Protein AF-C3X3L2-F1 (afdb_monomer_lite)

Structure (mmCIF, N/CA/C/O backbone):
data_AF-C3X3L2-F1
#
_entry.id   AF-C3X3L2-F1
#
loop_
_atom_site.group_PDB
_atom_site.id
_atom_site.type_symbol
_atom_site.label_atom_id
_atom_site.label_alt_id
_atom_site.label_comp_id
_atom_site.label_asym_id
_atom_site.label_entity_id
_atom_site.label_seq_id
_atom_site.pdbx_PDB_ins_code
_atom_site.Cartn_x
_atom_site.Cartn_y
_atom_site.Cartn_z
_atom_site.occupancy
_atom_site.B_iso_or_equiv
_atom_site.auth_seq_id
_atom_site.auth_comp_id
_atom_site.auth_asym_id
_atom_site.auth_atom_id
_atom_site.pdbx_PDB_model_num
ATOM 1 N N . MET A 1 1 ? 3.401 -9.450 -0.710 1.00 69.38 1 MET A N 1
ATOM 2 C CA . MET A 1 1 ? 2.490 -8.282 -0.633 1.00 69.38 1 MET A CA 1
ATOM 3 C C . MET A 1 1 ? 1.209 -8.579 0.137 1.00 69.38 1 MET A C 1
ATOM 5 O O . MET A 1 1 ? 0.972 -7.884 1.108 1.00 69.38 1 MET A O 1
ATOM 9 N N . ILE A 1 2 ? 0.435 -9.623 -0.189 1.00 72.56 2 ILE A N 1
ATOM 10 C CA . ILE A 1 2 ? -0.753 -10.005 0.613 1.00 72.56 2 ILE A CA 1
ATOM 11 C C . ILE A 1 2 ? -0.390 -10.245 2.094 1.00 72.56 2 ILE A C 1
ATOM 13 O O . ILE A 1 2 ? -1.068 -9.756 2.991 1.00 72.56 2 ILE A O 1
ATOM 17 N N . SER A 1 3 ? 0.743 -10.911 2.351 1.00 84.94 3 SER A N 1
ATOM 18 C CA . SER A 1 3 ? 1.272 -11.110 3.709 1.00 84.94 3 SER A CA 1
ATOM 19 C C . SER A 1 3 ? 1.604 -9.808 4.447 1.00 84.94 3 SER A C 1
ATOM 21 O O . SER A 1 3 ? 1.405 -9.736 5.651 1.00 84.94 3 SER A O 1
ATOM 23 N N . LEU A 1 4 ? 2.060 -8.773 3.730 1.00 88.81 4 LEU A N 1
ATOM 24 C CA . LEU A 1 4 ? 2.392 -7.466 4.303 1.00 88.81 4 LEU A CA 1
ATOM 25 C C . LEU A 1 4 ? 1.130 -6.736 4.770 1.00 88.81 4 LEU A C 1
ATOM 27 O O . LEU A 1 4 ? 1.105 -6.190 5.864 1.00 88.81 4 LEU A O 1
ATOM 31 N N . ILE A 1 5 ? 0.077 -6.731 3.950 1.00 89.62 5 ILE A N 1
ATOM 32 C CA . ILE A 1 5 ? -1.176 -6.043 4.288 1.00 89.62 5 ILE A CA 1
ATOM 33 C C . ILE A 1 5 ? -1.805 -6.680 5.531 1.00 89.62 5 ILE A C 1
ATOM 35 O O . ILE A 1 5 ? -2.207 -5.964 6.443 1.00 89.62 5 ILE A O 1
ATOM 39 N N . ALA A 1 6 ? -1.840 -8.014 5.599 1.00 90.62 6 ALA A N 1
ATOM 40 C CA . ALA A 1 6 ? -2.350 -8.727 6.768 1.00 90.62 6 ALA A CA 1
ATOM 41 C C . ALA A 1 6 ? -1.526 -8.438 8.037 1.00 90.62 6 ALA A C 1
ATOM 43 O O . ALA A 1 6 ? -2.105 -8.168 9.086 1.00 90.62 6 ALA A O 1
ATOM 44 N N . GLU A 1 7 ? -0.193 -8.431 7.929 1.00 94.25 7 GLU A N 1
ATOM 45 C CA . GLU A 1 7 ? 0.711 -8.074 9.032 1.00 94.25 7 GLU A CA 1
ATOM 46 C C . GLU A 1 7 ? 0.433 -6.658 9.558 1.00 94.25 7 GLU A C 1
ATOM 48 O O . GLU A 1 7 ? 0.350 -6.446 10.765 1.00 94.25 7 GLU A O 1
ATOM 53 N N . LEU A 1 8 ? 0.256 -5.682 8.663 1.00 91.62 8 LEU A N 1
ATOM 54 C CA . LEU A 1 8 ? 0.014 -4.290 9.043 1.00 91.62 8 LEU A CA 1
ATOM 55 C C . LEU A 1 8 ? -1.386 -4.084 9.642 1.00 91.62 8 LEU A C 1
ATOM 57 O O . LEU A 1 8 ? -1.514 -3.331 10.608 1.00 91.62 8 LEU A O 1
ATOM 61 N N . LYS A 1 9 ? -2.416 -4.777 9.133 1.00 91.75 9 LYS A N 1
ATOM 62 C CA . LYS A 1 9 ? -3.760 -4.782 9.742 1.00 91.75 9 LYS A CA 1
ATOM 63 C C . LYS A 1 9 ? -3.700 -5.220 11.207 1.00 91.75 9 LYS A C 1
ATOM 65 O O . LYS A 1 9 ? -4.214 -4.519 12.074 1.00 91.75 9 LYS A O 1
ATOM 70 N N . ASP A 1 10 ? -3.032 -6.342 11.474 1.00 92.88 10 ASP A N 1
ATOM 71 C CA . ASP A 1 10 ? -2.905 -6.912 12.821 1.00 92.88 10 ASP A CA 1
ATOM 72 C C . ASP A 1 10 ? -2.055 -6.023 13.744 1.00 92.88 10 ASP A C 1
ATOM 74 O O . ASP A 1 10 ? -2.492 -5.651 14.832 1.00 92.88 10 ASP A O 1
ATOM 78 N N . LYS A 1 11 ? -0.882 -5.582 13.267 1.00 93.44 11 LYS A N 1
ATOM 79 C CA . LYS A 1 11 ? 0.059 -4.743 14.030 1.00 93.44 11 LYS A CA 1
ATOM 80 C C . LYS A 1 11 ? -0.561 -3.426 14.502 1.00 93.44 11 LYS A C 1
ATOM 82 O O . LYS A 1 11 ? -0.259 -2.977 15.607 1.00 93.44 11 LYS A O 1
ATOM 87 N N . TYR A 1 12 ? -1.373 -2.785 13.661 1.00 90.81 12 TYR A N 1
ATOM 88 C CA . TYR A 1 12 ? -1.914 -1.450 13.935 1.00 90.81 12 TYR A CA 1
ATOM 89 C C . TYR A 1 12 ? -3.390 -1.445 14.347 1.00 90.81 12 TYR A C 1
ATOM 91 O O . TYR A 1 12 ? -3.882 -0.402 14.778 1.00 90.81 12 TYR A O 1
ATOM 99 N N . GLY A 1 13 ? -4.087 -2.581 14.255 1.00 91.75 13 GLY A N 1
ATOM 100 C CA . GLY A 1 13 ? -5.504 -2.688 14.605 1.00 91.75 13 GLY A CA 1
ATOM 101 C C . GLY A 1 13 ? -6.406 -1.812 13.732 1.00 91.75 13 GLY A C 1
ATOM 102 O O . GLY A 1 13 ? -7.332 -1.192 14.253 1.00 91.75 13 GLY A O 1
ATOM 103 N N . ILE A 1 14 ? -6.109 -1.726 12.433 1.00 89.94 14 ILE A N 1
ATOM 104 C CA . ILE A 1 14 ? -6.866 -0.933 11.449 1.00 89.94 14 ILE A CA 1
ATOM 105 C C . ILE A 1 14 ? -7.349 -1.804 10.291 1.00 89.94 14 ILE A C 1
ATOM 107 O O . ILE A 1 14 ? -6.741 -2.832 9.975 1.00 89.94 14 ILE A O 1
ATOM 111 N N . GLU A 1 15 ? -8.382 -1.347 9.588 1.00 94.06 15 GLU A N 1
ATOM 112 C CA . GLU A 1 15 ? -8.710 -1.883 8.272 1.00 94.06 15 GLU A CA 1
ATOM 113 C C . GLU A 1 15 ? -7.834 -1.240 7.185 1.00 94.06 15 GLU A C 1
ATOM 115 O O . GLU A 1 15 ? -7.571 -0.036 7.153 1.00 94.06 15 GLU A O 1
ATOM 120 N N . ILE A 1 16 ? -7.401 -2.083 6.249 1.00 93.56 16 ILE A N 1
ATOM 121 C CA . ILE A 1 16 ? -6.736 -1.680 5.008 1.00 93.56 16 ILE A CA 1
ATOM 122 C C . ILE A 1 16 ? -7.638 -2.122 3.861 1.00 93.56 16 ILE A C 1
ATOM 124 O O . ILE A 1 16 ? -7.835 -3.322 3.637 1.00 93.56 16 ILE A O 1
ATOM 128 N N . ILE A 1 17 ? -8.208 -1.147 3.163 1.00 94.19 17 ILE A N 1
ATOM 129 C CA . ILE A 1 17 ? -9.165 -1.337 2.079 1.00 94.19 17 ILE A CA 1
ATOM 130 C C . ILE A 1 17 ? -8.404 -1.311 0.757 1.00 94.19 17 ILE A C 1
ATOM 132 O O . ILE A 1 17 ? -7.882 -0.282 0.330 1.00 94.19 17 ILE A O 1
ATOM 136 N N . GLU A 1 18 ? -8.355 -2.456 0.088 1.00 94.00 18 GLU A N 1
ATOM 137 C CA . GLU A 1 18 ? -7.692 -2.598 -1.206 1.00 94.00 18 GLU A CA 1
ATOM 138 C C . GLU A 1 18 ? -8.644 -2.206 -2.345 1.00 94.00 18 GLU A C 1
ATOM 140 O O . GLU A 1 18 ? -9.583 -2.937 -2.690 1.00 94.00 18 GLU A O 1
ATOM 145 N N . GLY A 1 19 ? -8.386 -1.048 -2.950 1.00 92.81 19 GLY A N 1
ATOM 146 C CA . GLY A 1 19 ? -9.080 -0.559 -4.134 1.00 92.81 19 GLY A CA 1
ATOM 147 C C . GLY A 1 19 ? -8.925 -1.509 -5.321 1.00 92.81 19 GLY A C 1
ATOM 148 O O . GLY A 1 19 ? -7.940 -2.237 -5.453 1.00 92.81 19 GLY A O 1
ATOM 149 N N . GLU A 1 20 ? -9.915 -1.520 -6.212 1.00 92.81 20 GLU A N 1
ATOM 150 C CA . GLU A 1 20 ? -9.960 -2.487 -7.314 1.00 92.81 20 GLU A CA 1
ATOM 151 C C . GLU A 1 20 ? -8.761 -2.372 -8.261 1.00 92.81 20 GLU A C 1
ATOM 153 O O . GLU A 1 20 ? -8.166 -3.390 -8.612 1.00 92.81 20 GLU A O 1
ATOM 158 N N . ARG A 1 21 ? -8.342 -1.144 -8.590 1.00 91.00 21 ARG A N 1
ATOM 159 C CA . ARG A 1 21 ? -7.161 -0.906 -9.432 1.00 91.00 21 ARG A CA 1
ATOM 160 C C . ARG A 1 21 ? -5.872 -1.410 -8.783 1.00 91.00 21 ARG A C 1
ATOM 162 O O . ARG A 1 21 ? -5.079 -2.072 -9.442 1.00 91.00 21 ARG A O 1
ATOM 169 N N . PHE A 1 22 ? -5.720 -1.212 -7.471 1.00 93.81 22 PHE A N 1
ATOM 170 C CA . PHE A 1 22 ? -4.588 -1.760 -6.724 1.00 93.81 22 PHE A CA 1
ATOM 171 C C . PHE A 1 22 ? -4.561 -3.287 -6.767 1.00 93.81 22 PHE A C 1
ATOM 173 O O . PHE A 1 22 ? -3.527 -3.866 -7.098 1.00 93.81 22 P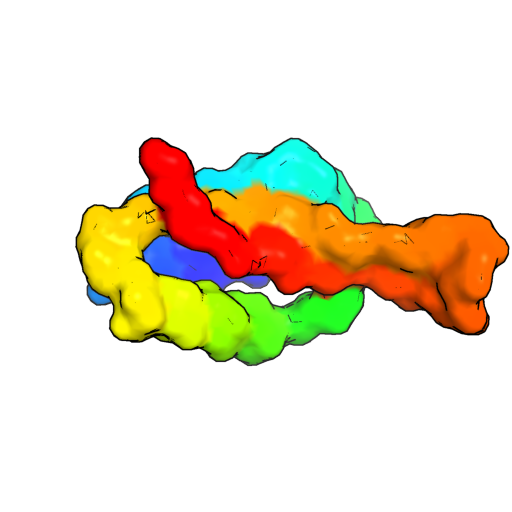HE A O 1
ATOM 180 N N . LYS A 1 23 ? -5.701 -3.946 -6.523 1.00 92.44 23 LYS A N 1
ATOM 181 C CA . LYS A 1 23 ? -5.797 -5.409 -6.634 1.00 92.44 23 LYS A CA 1
ATOM 182 C C . LYS A 1 23 ? -5.407 -5.877 -8.032 1.00 92.44 23 LYS A C 1
ATOM 184 O O . LYS A 1 23 ? -4.602 -6.792 -8.161 1.00 92.44 23 LYS A O 1
ATOM 189 N N . GLN A 1 24 ? -5.929 -5.242 -9.079 1.00 92.19 24 GLN A N 1
ATOM 190 C CA . GLN A 1 24 ? -5.598 -5.602 -10.459 1.00 92.19 24 GLN A CA 1
ATOM 191 C C . GLN A 1 24 ? -4.106 -5.405 -10.768 1.00 92.19 24 GLN A C 1
ATOM 193 O O . GLN A 1 24 ? -3.485 -6.304 -11.336 1.00 92.19 24 GLN A O 1
ATOM 198 N N . ALA A 1 25 ? -3.507 -4.281 -10.370 1.00 91.69 25 ALA A N 1
ATOM 199 C CA . ALA A 1 25 ? -2.079 -4.026 -10.560 1.00 91.69 25 ALA A CA 1
ATOM 200 C C . ALA A 1 25 ? -1.208 -5.043 -9.806 1.00 91.69 25 ALA A C 1
ATOM 202 O O . ALA A 1 25 ? -0.216 -5.532 -10.352 1.00 91.69 25 ALA A O 1
ATOM 203 N N . LEU A 1 26 ? -1.614 -5.410 -8.587 1.00 90.81 26 LEU A N 1
ATOM 204 C CA . LEU A 1 26 ? -0.961 -6.423 -7.765 1.00 90.81 26 LEU A CA 1
ATOM 205 C C . LEU A 1 26 ? -1.028 -7.816 -8.411 1.00 90.81 26 LEU A C 1
ATOM 207 O O . LEU A 1 26 ? 0.008 -8.453 -8.591 1.00 90.81 26 LEU A O 1
ATOM 211 N N . TYR A 1 27 ? -2.224 -8.279 -8.790 1.00 90.25 27 TYR A N 1
ATOM 212 C CA . TYR A 1 27 ? -2.422 -9.599 -9.403 1.00 90.25 27 TYR A CA 1
ATOM 213 C C . TYR A 1 27 ? -1.720 -9.733 -10.756 1.00 90.25 27 TYR A C 1
ATOM 215 O O . TYR A 1 27 ? -1.191 -10.797 -11.069 1.00 90.25 27 TYR A O 1
ATOM 223 N N . ASN A 1 28 ? -1.676 -8.654 -11.539 1.00 90.88 28 ASN A N 1
ATOM 224 C CA . ASN A 1 28 ? -1.027 -8.640 -12.849 1.00 90.88 28 ASN A CA 1
ATOM 225 C C . ASN A 1 28 ? 0.490 -8.390 -12.778 1.00 90.88 28 ASN A C 1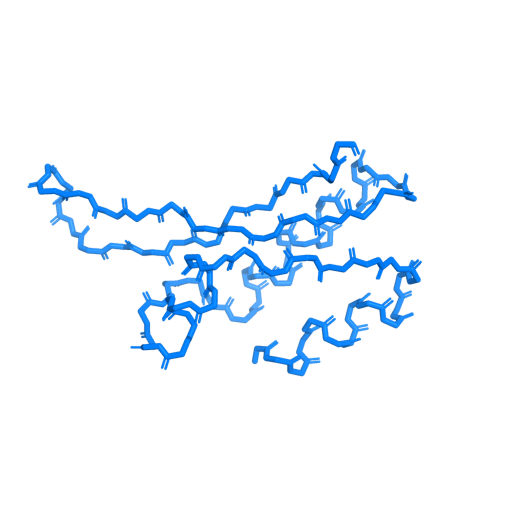
ATOM 227 O O . ASN A 1 28 ? 1.125 -8.283 -13.827 1.00 90.88 28 ASN A O 1
ATOM 231 N N . GLY A 1 29 ? 1.072 -8.247 -11.579 1.00 88.50 29 GLY A N 1
ATOM 232 C CA . GLY A 1 29 ? 2.502 -7.977 -11.404 1.00 88.50 29 GLY A CA 1
ATOM 233 C C . GLY A 1 29 ? 2.959 -6.641 -12.001 1.00 88.50 29 GLY A C 1
ATOM 234 O O . GLY A 1 29 ? 4.115 -6.512 -12.390 1.00 88.50 29 GLY A O 1
ATOM 235 N N . ARG A 1 30 ? 2.050 -5.665 -12.118 1.00 90.88 30 ARG A N 1
ATOM 236 C CA . ARG A 1 30 ? 2.323 -4.339 -12.700 1.00 90.88 30 ARG A CA 1
ATOM 237 C C . ARG A 1 30 ? 2.730 -3.299 -11.667 1.00 90.88 30 ARG A C 1
ATOM 239 O O . ARG A 1 30 ? 3.198 -2.236 -12.055 1.00 90.88 30 ARG A O 1
ATOM 246 N N . LEU A 1 31 ? 2.523 -3.586 -10.380 1.00 93.50 31 LEU A N 1
ATOM 247 C CA . LEU A 1 31 ? 2.843 -2.648 -9.314 1.00 93.50 31 LEU A CA 1
ATOM 248 C C . LEU A 1 31 ? 4.348 -2.346 -9.317 1.00 93.50 31 LEU A C 1
ATOM 250 O O . LEU A 1 31 ? 5.163 -3.257 -9.184 1.00 93.50 31 LEU A O 1
ATOM 254 N N . THR A 1 32 ? 4.704 -1.073 -9.460 1.00 92.81 32 THR A N 1
ATOM 255 C CA . THR A 1 32 ? 6.106 -0.633 -9.452 1.00 92.81 32 THR A CA 1
ATOM 256 C C . THR A 1 32 ? 6.668 -0.465 -8.045 1.00 92.81 32 THR A C 1
ATOM 258 O O . THR A 1 32 ? 7.885 -0.461 -7.883 1.00 92.81 32 THR A O 1
ATOM 261 N N . ASP A 1 33 ? 5.812 -0.338 -7.026 1.00 93.31 33 ASP A N 1
ATOM 262 C CA . ASP A 1 33 ? 6.273 -0.300 -5.638 1.00 93.31 33 ASP A CA 1
ATOM 263 C C . ASP A 1 33 ? 6.895 -1.629 -5.217 1.00 93.31 33 ASP A C 1
ATOM 265 O O . ASP A 1 33 ? 6.305 -2.704 -5.370 1.00 93.31 33 ASP A O 1
ATOM 269 N N . THR A 1 34 ? 8.060 -1.537 -4.584 1.00 92.62 34 THR A N 1
ATOM 270 C CA . THR A 1 34 ? 8.615 -2.651 -3.823 1.00 92.62 34 THR A CA 1
ATOM 271 C C . THR A 1 34 ? 7.795 -2.895 -2.556 1.00 92.62 34 THR A C 1
ATOM 273 O O . THR A 1 34 ? 7.016 -2.055 -2.097 1.00 92.62 34 THR A O 1
ATOM 276 N N . GLN A 1 35 ? 7.992 -4.062 -1.941 1.00 91.62 35 GLN A N 1
ATOM 277 C CA . GLN A 1 35 ? 7.336 -4.379 -0.673 1.00 91.62 35 GLN A CA 1
ATOM 278 C C . GLN A 1 35 ? 7.699 -3.391 0.445 1.00 91.62 35 GLN A C 1
ATOM 280 O O . GLN A 1 35 ? 6.826 -3.042 1.237 1.00 91.62 35 GLN A O 1
ATOM 285 N N . ASP A 1 36 ? 8.950 -2.929 0.481 1.00 93.81 36 ASP A N 1
ATOM 286 C CA . ASP A 1 36 ? 9.427 -1.971 1.481 1.00 93.81 36 ASP A CA 1
ATOM 287 C C . ASP A 1 36 ? 8.824 -0.582 1.245 1.00 93.81 36 ASP A C 1
ATOM 289 O O . ASP A 1 36 ? 8.296 0.019 2.174 1.00 93.81 36 ASP A O 1
ATOM 293 N N . GLN A 1 37 ? 8.763 -0.121 -0.011 1.00 94.69 37 GLN A N 1
ATOM 294 C CA . GLN A 1 37 ? 8.101 1.145 -0.355 1.00 94.69 37 GLN A CA 1
ATOM 295 C C . GLN A 1 37 ? 6.617 1.136 0.023 1.00 94.69 37 GLN A C 1
ATOM 297 O O . GLN A 1 37 ? 6.101 2.116 0.563 1.00 94.69 37 GLN A O 1
ATOM 302 N N . LEU A 1 38 ? 5.923 0.021 -0.231 1.00 94.00 38 LEU A N 1
ATOM 303 C CA . LEU A 1 38 ? 4.524 -0.125 0.155 1.00 94.00 38 LEU A CA 1
ATOM 304 C C . LEU A 1 38 ? 4.357 -0.091 1.682 1.00 94.00 38 LEU A C 1
ATOM 306 O O . LEU A 1 38 ? 3.442 0.571 2.173 1.00 94.00 38 LEU A O 1
ATOM 310 N N . ARG A 1 39 ? 5.244 -0.764 2.430 1.00 95.06 39 ARG A N 1
ATOM 311 C CA . ARG A 1 39 ? 5.255 -0.737 3.901 1.00 95.06 39 ARG A CA 1
ATOM 312 C C . ARG A 1 39 ? 5.447 0.688 4.414 1.00 95.06 39 ARG A C 1
ATOM 314 O O . ARG A 1 39 ? 4.617 1.152 5.191 1.00 95.06 39 ARG A O 1
ATOM 321 N N . ASP A 1 40 ? 6.469 1.386 3.930 1.00 95.81 40 ASP A N 1
ATOM 322 C CA . ASP A 1 40 ? 6.809 2.742 4.368 1.00 95.81 40 ASP A CA 1
ATOM 323 C C . ASP A 1 40 ? 5.655 3.716 4.128 1.00 95.81 40 ASP A C 1
ATOM 325 O O . ASP A 1 40 ? 5.284 4.479 5.021 1.00 95.81 40 ASP A O 1
ATOM 329 N N . LYS A 1 41 ? 5.023 3.664 2.948 1.00 95.19 41 LYS A N 1
ATOM 330 C CA . LYS A 1 41 ? 3.870 4.520 2.638 1.00 95.19 41 LYS A CA 1
ATOM 331 C C . LYS A 1 41 ? 2.679 4.241 3.565 1.00 95.19 41 LYS A C 1
ATOM 333 O O . LYS A 1 41 ? 1.995 5.182 3.973 1.00 95.19 41 LYS A O 1
ATOM 338 N N . ILE A 1 42 ? 2.417 2.972 3.892 1.00 93.81 42 ILE A N 1
ATOM 339 C CA . ILE A 1 42 ? 1.324 2.592 4.798 1.00 93.81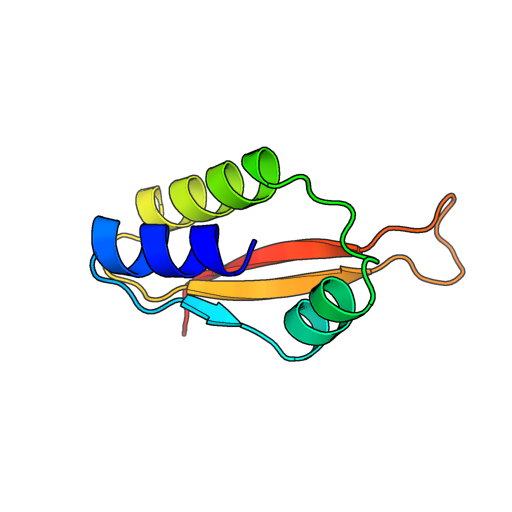 42 ILE A CA 1
ATOM 340 C C . ILE A 1 42 ? 1.627 3.080 6.216 1.00 93.81 42 ILE A C 1
ATOM 342 O O . ILE A 1 42 ? 0.807 3.779 6.807 1.00 93.81 42 ILE A O 1
ATOM 346 N N . GLU A 1 43 ? 2.805 2.763 6.754 1.00 94.44 43 GLU A N 1
ATOM 347 C CA . GLU A 1 43 ? 3.193 3.168 8.109 1.00 94.44 43 GLU A CA 1
ATOM 348 C C . GLU A 1 43 ? 3.242 4.699 8.249 1.00 94.44 43 GLU A C 1
ATOM 350 O O . GLU A 1 43 ? 2.811 5.248 9.270 1.00 94.44 43 GLU A O 1
ATOM 355 N N . PHE A 1 44 ? 3.664 5.407 7.196 1.00 95.06 44 PHE A N 1
ATOM 356 C CA . PHE A 1 44 ? 3.592 6.863 7.125 1.00 95.06 44 PHE A CA 1
ATOM 357 C C . PHE A 1 44 ? 2.148 7.365 7.244 1.00 95.06 44 PHE A C 1
ATOM 359 O O . PHE A 1 44 ? 1.875 8.235 8.074 1.00 95.06 44 PHE A O 1
ATOM 366 N N . ALA A 1 45 ? 1.211 6.807 6.472 1.00 93.81 45 ALA A N 1
ATOM 367 C CA . ALA A 1 45 ? -0.197 7.200 6.531 1.00 93.81 45 ALA A CA 1
ATOM 368 C C . ALA A 1 45 ? -0.819 6.931 7.910 1.00 93.81 45 ALA A C 1
ATOM 370 O O . ALA A 1 45 ? -1.503 7.800 8.446 1.00 93.81 45 ALA A O 1
ATOM 371 N N . ILE A 1 46 ? -0.527 5.781 8.520 1.00 92.06 46 ILE A N 1
ATOM 372 C CA . ILE A 1 46 ? -1.015 5.421 9.862 1.00 92.06 46 ILE A CA 1
ATOM 373 C C . ILE A 1 46 ? -0.494 6.402 10.916 1.00 92.06 46 ILE A C 1
ATOM 375 O O . ILE A 1 46 ? -1.240 6.828 11.798 1.00 92.06 46 ILE A O 1
ATOM 379 N N . THR A 1 47 ? 0.777 6.793 10.808 1.0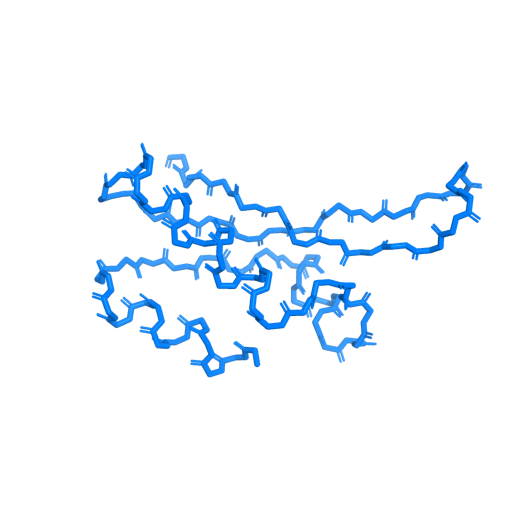0 92.69 47 THR A N 1
ATOM 380 C CA . THR A 1 47 ? 1.405 7.748 11.732 1.00 92.69 47 THR A CA 1
ATOM 381 C C . THR A 1 47 ? 0.747 9.128 11.650 1.00 92.69 47 THR A C 1
ATOM 383 O O . THR A 1 47 ? 0.548 9.777 12.677 1.00 92.69 47 THR A O 1
ATOM 386 N N . HIS A 1 48 ? 0.379 9.575 10.446 1.00 93.44 48 HIS A N 1
ATOM 387 C CA . HIS A 1 48 ? -0.233 10.891 10.224 1.00 93.44 48 HIS A CA 1
ATOM 388 C C . HIS A 1 48 ? -1.750 10.903 10.457 1.00 93.44 48 HIS A C 1
ATOM 390 O O . HIS A 1 48 ? -2.308 11.942 10.815 1.00 93.44 48 HIS A O 1
ATOM 396 N N . TYR A 1 49 ? -2.416 9.760 10.290 1.00 91.50 49 TYR A N 1
ATOM 397 C CA . TYR A 1 49 ? -3.859 9.594 10.462 1.00 91.50 49 TYR A CA 1
ATOM 398 C C . TYR A 1 49 ? -4.162 8.454 11.446 1.00 91.50 49 TYR A C 1
ATOM 400 O O . TYR A 1 49 ? -4.707 7.418 11.058 1.00 91.50 49 TYR A O 1
ATOM 408 N N . PRO A 1 50 ? -3.830 8.623 12.738 1.00 86.06 50 PRO A N 1
ATOM 409 C CA . PRO A 1 50 ? -4.028 7.573 13.726 1.00 86.06 50 PRO A CA 1
ATOM 410 C C . PRO A 1 50 ? -5.515 7.232 13.877 1.00 86.06 50 PRO A C 1
ATOM 412 O O . PRO A 1 50 ? -6.368 8.122 13.897 1.00 86.06 50 PRO A O 1
ATOM 415 N N . LYS A 1 51 ? -5.816 5.938 14.051 1.00 83.06 51 LYS A N 1
ATOM 416 C CA . LYS A 1 51 ? -7.178 5.384 14.221 1.00 83.06 51 LYS A CA 1
ATOM 417 C C . LYS A 1 51 ? -8.112 5.567 13.020 1.00 83.06 51 LYS A C 1
ATOM 419 O O . LYS A 1 51 ? -9.321 5.403 13.172 1.00 83.06 51 LYS A O 1
ATOM 424 N N . LYS A 1 52 ? -7.577 5.926 11.855 1.00 90.06 52 LYS A N 1
ATOM 425 C CA . LYS A 1 52 ? -8.321 5.860 10.602 1.00 90.06 52 LYS A CA 1
ATOM 426 C C . LYS A 1 52 ? -7.936 4.602 9.852 1.00 90.06 52 LYS A C 1
ATOM 428 O O . LYS A 1 52 ? -6.755 4.270 9.756 1.00 90.06 52 LYS A O 1
ATOM 433 N N . ASP A 1 53 ? -8.942 3.965 9.276 1.00 93.75 53 ASP A N 1
ATOM 434 C CA . ASP A 1 53 ? -8.714 2.973 8.241 1.00 93.75 53 ASP A CA 1
ATOM 435 C C . ASP A 1 53 ? -8.048 3.645 7.041 1.00 93.75 53 ASP A C 1
ATOM 437 O O . ASP A 1 53 ? -8.131 4.865 6.851 1.00 93.75 53 ASP A O 1
ATOM 441 N N . ILE A 1 54 ? -7.369 2.852 6.227 1.00 94.62 54 ILE A N 1
ATOM 442 C CA . ILE A 1 54 ? -6.634 3.348 5.066 1.00 94.62 54 ILE A CA 1
ATOM 443 C C . ILE A 1 54 ? -7.102 2.651 3.801 1.00 94.62 54 ILE A C 1
ATOM 445 O O . ILE A 1 54 ? -7.400 1.459 3.786 1.00 94.62 54 ILE A O 1
ATOM 449 N N . VAL A 1 55 ? -7.144 3.410 2.716 1.00 95.44 55 VAL A N 1
ATOM 450 C CA . VAL A 1 55 ? -7.477 2.933 1.379 1.00 95.44 55 VAL A CA 1
ATOM 451 C C . VAL A 1 55 ? -6.201 2.906 0.555 1.00 95.44 55 VAL A C 1
ATOM 453 O O . VAL A 1 55 ? -5.465 3.893 0.514 1.00 95.44 55 VAL A O 1
ATOM 456 N N . ILE A 1 56 ? -5.956 1.784 -0.117 1.00 95.19 56 ILE A N 1
ATOM 457 C CA . ILE A 1 56 ? -4.870 1.628 -1.083 1.00 95.19 56 ILE A CA 1
ATOM 458 C C . ILE A 1 56 ? -5.473 1.596 -2.484 1.00 95.19 56 ILE A C 1
ATOM 460 O O . ILE A 1 56 ? -6.299 0.742 -2.796 1.00 95.19 56 ILE A O 1
ATOM 464 N N . THR A 1 57 ? -5.048 2.509 -3.346 1.00 94.19 57 THR A N 1
ATOM 465 C CA . THR A 1 57 ? -5.363 2.516 -4.781 1.00 94.19 57 THR A CA 1
ATOM 466 C C . THR A 1 57 ? -4.069 2.591 -5.591 1.00 94.19 57 THR A C 1
ATOM 468 O O . THR A 1 57 ? -2.982 2.449 -5.033 1.00 94.19 57 THR A O 1
ATOM 471 N N . THR A 1 58 ? -4.161 2.802 -6.899 1.00 94.62 58 THR A N 1
ATOM 472 C CA . THR A 1 58 ? -3.012 3.020 -7.782 1.00 94.62 58 THR A CA 1
ATOM 473 C C . THR A 1 58 ? -3.122 4.334 -8.539 1.00 94.62 58 THR A C 1
ATOM 475 O O . THR A 1 58 ? -4.213 4.781 -8.903 1.00 94.62 58 THR A O 1
ATOM 478 N N . CYS A 1 59 ? -1.963 4.938 -8.779 1.00 92.81 59 CYS A N 1
ATOM 479 C CA . CYS A 1 59 ? -1.748 5.914 -9.833 1.00 92.81 59 CYS A CA 1
ATOM 480 C C . CYS A 1 59 ? -0.928 5.228 -10.924 1.00 92.81 59 CYS A C 1
ATOM 482 O O . CYS A 1 59 ? 0.095 4.601 -10.635 1.00 92.81 59 CYS A O 1
ATOM 484 N N . GLU A 1 60 ? -1.405 5.309 -12.158 1.00 91.94 60 GLU A N 1
ATOM 485 C CA . GLU A 1 60 ? -0.859 4.567 -13.289 1.00 91.94 60 GLU A CA 1
ATOM 486 C C . GLU A 1 60 ? -0.426 5.542 -14.374 1.00 91.94 60 GLU A C 1
ATOM 488 O O . GLU A 1 60 ? -1.062 6.579 -14.573 1.00 91.94 60 GLU A O 1
ATOM 493 N N . SER A 1 61 ? 0.662 5.199 -15.056 1.00 89.81 61 SER A N 1
ATOM 494 C CA . SER A 1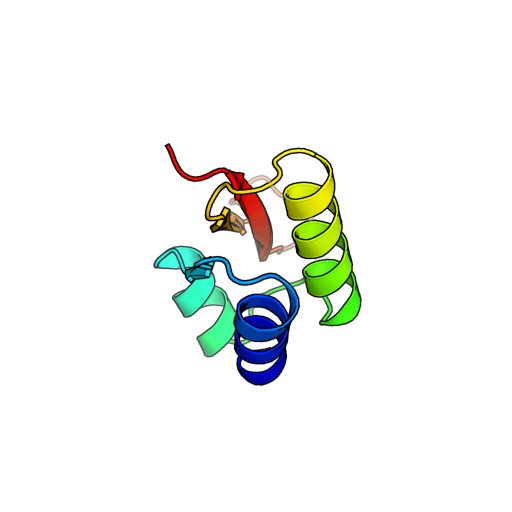 61 ? 1.125 5.913 -16.238 1.00 89.81 61 SER A CA 1
ATOM 495 C C . SER A 1 61 ? 0.044 5.903 -17.305 1.00 89.81 61 SER A C 1
ATOM 497 O O . SER A 1 61 ? -0.534 4.853 -17.601 1.00 89.81 61 SER A O 1
ATOM 499 N N . ASP A 1 62 ? -0.166 7.050 -17.926 1.00 88.56 62 ASP A N 1
ATOM 500 C CA . ASP A 1 62 ? -0.961 7.172 -19.136 1.00 88.56 62 ASP A CA 1
ATOM 501 C C . ASP A 1 62 ? -0.067 7.208 -20.387 1.00 88.56 62 ASP A C 1
ATOM 503 O O . ASP A 1 62 ? 1.155 7.056 -20.330 1.00 88.56 62 ASP A O 1
ATOM 507 N N . GLU A 1 63 ? -0.696 7.438 -21.534 1.00 89.44 63 GLU A N 1
ATOM 508 C CA . GLU A 1 63 ? -0.055 7.526 -22.850 1.00 89.44 63 GLU A CA 1
ATOM 509 C C . GLU A 1 63 ? 0.986 8.656 -22.952 1.00 89.44 63 GLU A C 1
ATOM 511 O O . GLU A 1 63 ? 1.788 8.673 -23.884 1.00 89.44 63 GLU A O 1
ATOM 516 N N . THR A 1 64 ? 0.978 9.607 -22.013 1.00 90.75 64 THR A N 1
ATOM 517 C CA . THR A 1 64 ? 1.883 10.766 -21.997 1.00 90.75 64 THR A CA 1
ATOM 518 C C . THR A 1 64 ? 3.113 10.542 -21.118 1.00 90.75 64 THR A C 1
ATOM 520 O O . THR A 1 64 ? 4.035 11.361 -21.115 1.00 90.75 64 THR A O 1
ATOM 523 N N . SER A 1 65 ? 3.148 9.434 -20.375 1.00 86.06 65 SER A N 1
ATOM 524 C CA . SER A 1 65 ? 4.222 9.131 -19.435 1.00 86.06 65 SER A CA 1
ATOM 525 C C . SER A 1 65 ? 5.486 8.645 -20.162 1.00 86.06 65 SER A C 1
ATOM 527 O O . SER A 1 65 ? 5.388 7.832 -21.082 1.00 86.06 65 SER A O 1
ATOM 529 N N . PRO A 1 66 ? 6.691 9.092 -19.752 1.00 87.69 66 PRO A N 1
ATOM 530 C CA . PRO A 1 66 ? 7.946 8.687 -20.393 1.00 87.69 66 PRO A CA 1
ATOM 531 C C . PRO A 1 66 ? 8.268 7.198 -20.198 1.00 87.69 66 PRO A C 1
ATOM 533 O O . PRO A 1 66 ? 8.990 6.616 -21.005 1.00 87.69 66 PRO A O 1
ATOM 536 N N . GLU A 1 67 ? 7.731 6.583 -19.144 1.00 86.81 67 GLU A N 1
ATOM 537 C CA . GLU A 1 67 ? 7.872 5.161 -18.841 1.00 86.81 67 GLU A CA 1
ATOM 538 C C . GLU A 1 67 ? 6.610 4.612 -18.146 1.00 86.81 67 GLU A C 1
ATOM 540 O O . GLU A 1 67 ? 5.909 5.374 -17.469 1.00 86.81 67 GLU A O 1
ATOM 545 N N . PRO A 1 68 ? 6.296 3.307 -18.295 1.00 87.19 68 PRO A N 1
ATOM 546 C CA . PRO A 1 68 ? 5.174 2.691 -17.598 1.00 87.19 68 PRO A CA 1
ATOM 547 C C . PRO A 1 68 ? 5.391 2.634 -16.081 1.00 87.19 68 PRO A C 1
ATOM 549 O O . PRO A 1 68 ? 6.420 2.144 -15.617 1.00 87.19 68 PRO A O 1
ATOM 552 N N . PHE A 1 69 ? 4.391 3.048 -15.305 1.00 90.31 69 PHE A N 1
ATOM 553 C CA . PHE A 1 69 ? 4.382 2.910 -13.850 1.00 90.31 69 PHE A CA 1
ATOM 554 C C . PHE A 1 69 ? 2.987 2.572 -13.324 1.00 90.31 69 PHE A C 1
ATOM 556 O O . PHE A 1 69 ? 1.973 2.907 -13.934 1.00 90.31 69 PHE A O 1
ATOM 563 N N . ALA A 1 70 ? 2.931 1.932 -12.158 1.00 93.38 70 ALA A N 1
ATOM 564 C CA . ALA A 1 70 ? 1.697 1.726 -11.408 1.00 93.38 70 ALA A CA 1
ATOM 565 C C . ALA A 1 70 ? 2.040 1.686 -9.919 1.00 93.38 70 ALA A C 1
ATOM 567 O O . ALA A 1 70 ? 2.312 0.622 -9.360 1.00 93.38 70 ALA A O 1
ATOM 568 N N . TYR A 1 71 ? 2.085 2.854 -9.279 1.00 94.06 71 TYR A N 1
ATOM 569 C CA . TYR A 1 71 ? 2.445 2.948 -7.869 1.00 94.06 71 TYR A CA 1
ATOM 570 C C . TYR A 1 71 ? 1.207 3.055 -6.979 1.00 94.06 71 TYR A C 1
ATOM 572 O O . TYR A 1 71 ? 0.200 3.674 -7.328 1.00 94.06 71 TYR A O 1
ATOM 580 N N . ALA A 1 72 ? 1.292 2.454 -5.802 1.00 95.50 72 ALA A N 1
ATOM 581 C CA . ALA A 1 72 ? 0.294 2.511 -4.761 1.00 95.50 72 ALA A CA 1
ATOM 582 C C . ALA A 1 72 ? 0.171 3.934 -4.205 1.00 95.50 72 ALA A C 1
ATOM 584 O O . ALA A 1 72 ? 1.167 4.586 -3.855 1.00 95.50 72 ALA A O 1
ATOM 585 N N . VAL A 1 73 ? -1.073 4.383 -4.089 1.00 95.19 73 VAL A N 1
ATOM 586 C CA . VAL A 1 73 ? -1.473 5.622 -3.424 1.00 95.19 73 VAL A CA 1
ATOM 587 C C . VAL A 1 73 ? -2.265 5.238 -2.185 1.00 95.19 73 VAL A C 1
ATOM 589 O O . VAL A 1 73 ? -3.225 4.474 -2.281 1.00 95.19 73 VAL A O 1
ATOM 592 N N . ILE A 1 74 ? -1.851 5.758 -1.031 1.00 95.19 74 ILE A N 1
ATOM 593 C CA . ILE A 1 74 ? -2.473 5.467 0.261 1.00 95.19 74 ILE A CA 1
ATOM 594 C C . ILE A 1 74 ? -3.102 6.737 0.811 1.00 95.19 74 ILE A C 1
ATOM 596 O O . ILE A 1 74 ? -2.455 7.781 0.899 1.00 95.19 74 ILE A O 1
ATOM 600 N N . THR A 1 75 ? -4.368 6.633 1.188 1.00 93.38 75 THR A N 1
ATOM 601 C CA . THR A 1 75 ? -5.157 7.738 1.734 1.00 93.38 75 THR A CA 1
ATOM 602 C C . THR A 1 75 ? -5.950 7.261 2.945 1.00 93.38 75 THR A C 1
ATOM 604 O O . THR A 1 75 ? -6.364 6.101 2.960 1.00 93.38 75 THR A O 1
ATOM 607 N N . PRO A 1 76 ? -6.222 8.119 3.942 1.00 93.19 76 PRO A N 1
ATOM 608 C CA . PRO A 1 76 ? -7.173 7.770 4.990 1.00 93.19 76 PRO A CA 1
ATOM 609 C C . PRO A 1 76 ? -8.554 7.498 4.380 1.00 93.19 76 PRO A C 1
ATOM 611 O O . PRO A 1 76 ? -8.963 8.171 3.431 1.00 93.19 76 PRO A O 1
ATOM 614 N N . ALA A 1 77 ? -9.271 6.525 4.933 1.00 88.44 77 ALA A N 1
ATOM 615 C CA .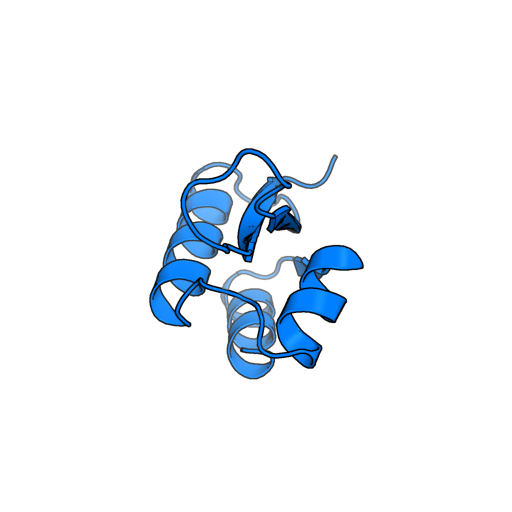 ALA A 1 77 ? -10.682 6.324 4.644 1.00 88.44 77 ALA A CA 1
ATOM 616 C C . ALA A 1 77 ? -11.491 7.563 5.073 1.00 88.44 77 ALA A C 1
ATOM 618 O O . ALA A 1 77 ? -11.109 8.286 6.008 1.00 88.44 77 ALA A O 1
ATOM 619 N N . LEU A 1 78 ? -12.574 7.826 4.334 1.00 79.50 78 LEU A N 1
ATOM 620 C CA . LEU A 1 78 ? -13.500 8.930 4.599 1.00 79.50 78 LEU A CA 1
ATOM 621 C C . LEU A 1 78 ? -14.287 8.697 5.889 1.00 79.50 78 LEU A C 1
ATOM 623 O O . LEU A 1 78 ? -14.794 7.570 6.065 1.00 79.50 78 LEU A O 1
#

Secondary structure (DSSP, 8-state):
-HHHHHHHHHHHT--EEE-HHHHHHHHTT---S-HHHHHHHHHHHHHHSTT--EEEEEEE--TT-SS--EEEEEEE--

Radius of gyration: 12.59 Å; chains: 1; bounding box: 23×22×38 Å

Sequence (78 aa):
MISLIAELKDKYGIEIIEGERFKQALYNGRLTDTQDQLRDKIEFAITHYPKKDIVITTCESDETSPEPFAYAVITPAL

Organism: NCBI:txid556268

pLDDT: mean 91.3, std 4.47, range [69.38, 95.81]

Foldseek 3Di:
DVVLQVVCCVVQVAAEAEDPQNVVCVVVVQAPDDPVNVNVQVVVQCVVPPPFHKYWHWDWDDPPDPDTHTYIDIDTDD